Protein AF-A0A960JZ58-F1 (afdb_monomer_lite)

Radius of gyration: 13.74 Å; chains: 1; bounding box: 42×25×38 Å

Secondary structure (DSSP, 8-state):
---SPEEE-HHHHHHHHHTT--HHHHHHHHHHSPEEEPSSTT--EEEEEEEEEEETTEEEEEEEEEEEEEEEE-TTS-EEEEEEET------

Structure (mmCIF, N/CA/C/O backbone):
data_AF-A0A960JZ58-F1
#
_entry.id   AF-A0A960JZ58-F1
#
loop_
_atom_site.group_PDB
_atom_site.id
_atom_site.type_symbol
_atom_site.label_atom_id
_atom_site.label_alt_id
_atom_site.label_comp_id
_atom_site.label_asym_id
_atom_site.label_entity_id
_atom_site.label_seq_id
_atom_site.pdbx_PDB_ins_code
_atom_site.Cartn_x
_atom_site.Cartn_y
_atom_site.Cartn_z
_atom_site.occupancy
_atom_site.B_iso_or_equiv
_atom_site.auth_seq_id
_atom_site.auth_comp_id
_atom_site.auth_asym_id
_atom_site.auth_atom_id
_atom_site.pdbx_PDB_model_num
ATOM 1 N N . MET A 1 1 ? 11.760 -10.001 1.261 1.00 57.34 1 MET A N 1
ATOM 2 C CA . MET A 1 1 ? 11.636 -8.647 1.851 1.00 57.34 1 MET A CA 1
ATOM 3 C C . MET A 1 1 ? 12.326 -7.642 0.934 1.00 57.34 1 MET A C 1
ATOM 5 O O . MET A 1 1 ? 13.341 -8.002 0.352 1.00 57.34 1 MET A O 1
ATOM 9 N N . LEU A 1 2 ? 11.750 -6.451 0.707 1.00 62.41 2 LEU A N 1
ATOM 10 C CA . LEU A 1 2 ? 12.452 -5.356 0.010 1.00 62.41 2 LEU A CA 1
ATOM 11 C C . LEU A 1 2 ? 13.482 -4.815 1.008 1.00 62.41 2 LEU A C 1
ATOM 13 O O . LEU A 1 2 ? 13.088 -4.438 2.103 1.00 62.41 2 LEU A O 1
ATOM 17 N N . GLN A 1 3 ? 14.775 -4.847 0.681 1.00 64.81 3 GLN A N 1
ATOM 18 C CA . GLN A 1 3 ? 15.810 -4.196 1.505 1.00 64.81 3 GLN A CA 1
ATOM 19 C C . GLN A 1 3 ? 16.043 -2.734 1.091 1.00 64.81 3 GLN A C 1
ATOM 21 O O . GLN A 1 3 ? 16.701 -1.982 1.801 1.00 64.81 3 GLN A O 1
ATOM 26 N N . GLU A 1 4 ? 15.501 -2.337 -0.058 1.00 74.50 4 GLU A N 1
ATOM 27 C CA . GLU A 1 4 ? 15.639 -1.010 -0.649 1.00 74.50 4 GLU A CA 1
ATOM 28 C C . GLU A 1 4 ? 14.491 -0.087 -0.201 1.00 74.50 4 GLU A C 1
ATOM 30 O O . GLU A 1 4 ? 13.392 -0.576 0.084 1.00 74.50 4 GLU A O 1
ATOM 35 N N . PRO A 1 5 ? 14.708 1.240 -0.143 1.00 83.56 5 PRO A N 1
ATOM 36 C CA . PRO A 1 5 ? 13.710 2.180 0.359 1.00 83.56 5 PRO A CA 1
ATOM 37 C C . PRO A 1 5 ? 12.436 2.160 -0.496 1.00 83.56 5 PRO A C 1
ATOM 39 O O . PRO A 1 5 ? 12.497 2.280 -1.718 1.00 83.56 5 PRO A O 1
ATOM 42 N N . LEU A 1 6 ? 11.281 2.029 0.161 1.00 88.19 6 LEU A N 1
ATOM 43 C CA . LEU A 1 6 ? 9.952 2.066 -0.449 1.00 88.19 6 LEU A CA 1
ATOM 44 C C . LEU A 1 6 ? 9.303 3.422 -0.158 1.00 88.19 6 LEU A C 1
ATOM 46 O O . LEU A 1 6 ? 9.266 3.855 0.995 1.00 88.19 6 LEU A O 1
ATOM 50 N N . ARG A 1 7 ? 8.812 4.100 -1.193 1.00 90.56 7 ARG A N 1
ATOM 51 C CA . ARG A 1 7 ? 8.221 5.441 -1.092 1.00 90.56 7 ARG A CA 1
ATOM 52 C C . ARG A 1 7 ? 6.784 5.444 -1.601 1.00 90.56 7 ARG A C 1
ATOM 54 O O . ARG A 1 7 ? 6.451 4.694 -2.511 1.00 90.56 7 ARG A O 1
ATOM 61 N N . ILE A 1 8 ? 5.959 6.316 -1.028 1.00 91.12 8 ILE A N 1
ATOM 62 C CA . ILE A 1 8 ? 4.590 6.601 -1.477 1.00 91.12 8 ILE A CA 1
ATOM 63 C C . ILE A 1 8 ? 4.594 8.004 -2.093 1.00 91.12 8 ILE A C 1
ATOM 65 O O . ILE A 1 8 ? 5.179 8.926 -1.512 1.00 91.12 8 ILE A O 1
ATOM 69 N N . THR A 1 9 ? 3.981 8.167 -3.267 1.00 89.38 9 THR A N 1
ATOM 70 C CA . THR A 1 9 ? 3.851 9.477 -3.927 1.00 89.38 9 THR A CA 1
ATOM 71 C C . THR A 1 9 ? 3.011 10.443 -3.084 1.00 89.38 9 THR A C 1
ATOM 73 O O . THR A 1 9 ? 2.158 10.027 -2.301 1.00 89.38 9 THR A O 1
ATOM 76 N N . ALA A 1 10 ? 3.237 11.753 -3.231 1.00 88.62 10 ALA A N 1
ATOM 77 C CA . ALA A 1 10 ? 2.506 12.761 -2.456 1.00 88.62 10 ALA A CA 1
ATOM 78 C C . ALA A 1 10 ? 0.982 12.672 -2.661 1.00 88.62 10 ALA A C 1
ATOM 80 O O . ALA A 1 10 ? 0.238 12.776 -1.689 1.00 88.62 10 ALA A O 1
ATOM 81 N N . ASP A 1 11 ? 0.542 12.405 -3.893 1.00 88.38 11 ASP A N 1
ATOM 82 C CA . ASP A 1 11 ? -0.877 12.274 -4.233 1.00 88.38 11 ASP A CA 1
ATOM 83 C C . ASP A 1 11 ? -1.527 11.085 -3.510 1.00 88.38 11 ASP A C 1
ATOM 85 O O . ASP A 1 11 ? -2.598 11.218 -2.921 1.00 88.38 11 ASP A O 1
ATOM 89 N N . LEU A 1 12 ? -0.841 9.937 -3.455 1.00 92.81 12 LEU A N 1
ATOM 90 C CA . LEU A 1 12 ? -1.349 8.755 -2.757 1.00 92.81 12 LEU A CA 1
ATOM 91 C C . LEU A 1 12 ? -1.419 8.943 -1.245 1.00 92.81 12 LEU A C 1
ATOM 93 O O . LEU A 1 12 ? -2.334 8.417 -0.616 1.00 92.81 12 LEU A O 1
ATOM 97 N N . ARG A 1 13 ? -0.490 9.696 -0.644 1.00 92.62 13 ARG A N 1
ATOM 98 C CA . ARG A 1 13 ? -0.558 10.002 0.795 1.00 92.62 13 ARG A CA 1
ATOM 99 C C . ARG A 1 13 ? -1.845 10.729 1.156 1.00 92.62 13 ARG A C 1
ATOM 101 O O . ARG A 1 13 ? -2.418 10.470 2.210 1.00 92.62 13 ARG A O 1
ATOM 108 N N . GLU A 1 14 ? -2.302 11.627 0.290 1.00 90.38 14 GLU A N 1
ATOM 109 C CA . GLU A 1 14 ? -3.554 12.342 0.513 1.00 90.38 14 GLU A CA 1
ATOM 110 C C . GLU A 1 14 ? -4.762 11.408 0.375 1.00 90.38 14 GLU A C 1
ATOM 112 O O . GLU A 1 14 ? -5.631 11.400 1.248 1.00 90.38 14 GLU A O 1
ATOM 117 N N . SER A 1 15 ? -4.775 10.539 -0.640 1.00 91.50 15 SER A N 1
ATOM 118 C CA . SER A 1 15 ? -5.816 9.513 -0.794 1.00 91.50 15 SER A CA 1
ATOM 119 C C . SER A 1 15 ? -5.872 8.540 0.391 1.00 91.50 15 SER A C 1
ATOM 121 O O . SER A 1 15 ? -6.957 8.178 0.842 1.00 91.50 15 SER A O 1
ATOM 123 N N . LEU A 1 16 ? -4.721 8.145 0.945 1.00 92.31 16 LEU A N 1
ATOM 124 C CA . LEU A 1 16 ? -4.645 7.273 2.121 1.00 92.31 16 LEU A CA 1
ATOM 125 C C . LEU A 1 16 ? -5.253 7.924 3.365 1.00 92.31 16 LEU A C 1
ATOM 127 O O . LEU A 1 16 ? -6.038 7.286 4.065 1.00 92.31 16 LEU A O 1
ATOM 131 N N . LYS A 1 17 ? -4.964 9.210 3.606 1.00 90.44 17 LYS A N 1
A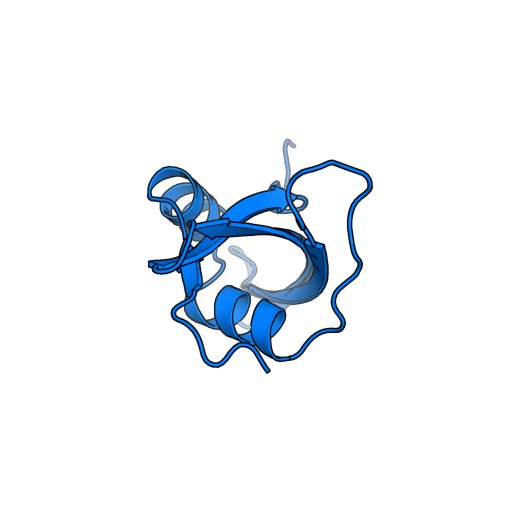TOM 132 C CA . LYS A 1 17 ? -5.569 9.965 4.715 1.00 90.44 17 LYS A CA 1
ATOM 133 C C . LYS A 1 17 ? -7.085 10.048 4.589 1.00 90.44 17 LYS A C 1
ATOM 135 O O . LYS A 1 17 ? -7.781 9.844 5.579 1.00 90.44 17 LYS A O 1
ATOM 140 N N . GLN A 1 18 ? -7.594 10.322 3.387 1.00 89.25 18 GLN A N 1
ATOM 141 C CA . GLN A 1 18 ? -9.037 10.366 3.125 1.00 89.25 18 GLN A CA 1
ATOM 142 C C . GLN A 1 18 ? -9.698 9.002 3.360 1.00 89.25 18 GLN A C 1
ATOM 144 O O . GLN A 1 18 ? -10.814 8.935 3.869 1.00 89.25 18 GLN A O 1
ATOM 149 N N . ALA A 1 19 ? -8.984 7.918 3.057 1.00 88.56 19 ALA A N 1
ATOM 150 C CA . ALA A 1 19 ? -9.422 6.551 3.308 1.00 88.56 19 ALA A CA 1
ATOM 151 C C . ALA A 1 19 ? -9.176 6.064 4.752 1.00 88.56 19 ALA A C 1
ATOM 153 O O . ALA A 1 19 ? -9.473 4.907 5.038 1.00 88.56 19 ALA A O 1
ATOM 154 N N . LEU A 1 20 ? -8.648 6.912 5.649 1.00 89.81 20 LEU A N 1
ATOM 155 C CA . LEU A 1 20 ? -8.262 6.568 7.028 1.00 89.81 20 LEU A CA 1
ATOM 156 C C . LEU A 1 20 ? -7.280 5.387 7.125 1.00 89.81 20 LEU A C 1
ATOM 158 O O . LEU A 1 20 ? -7.299 4.628 8.093 1.00 89.81 20 LEU A O 1
ATOM 162 N N . ILE A 1 21 ? -6.415 5.235 6.123 1.00 91.31 21 ILE A N 1
ATOM 163 C CA . ILE A 1 21 ? -5.370 4.210 6.084 1.00 91.31 21 ILE A CA 1
ATOM 164 C C . ILE A 1 21 ? -4.027 4.864 6.410 1.00 91.31 21 ILE A C 1
ATOM 166 O O . ILE A 1 21 ? -3.664 5.889 5.830 1.00 91.31 21 ILE A O 1
ATOM 170 N N . LEU A 1 22 ? -3.263 4.257 7.319 1.00 91.88 22 LEU A N 1
ATOM 171 C CA . LEU A 1 22 ? -1.927 4.734 7.669 1.00 91.88 22 LEU A CA 1
ATOM 172 C C . LEU A 1 22 ? -0.898 4.312 6.613 1.00 91.88 22 LEU A C 1
ATOM 174 O O . LEU A 1 22 ? -0.901 3.180 6.128 1.00 91.88 22 LEU A O 1
ATOM 178 N N . GLU A 1 23 ? 0.041 5.209 6.300 1.00 93.56 23 GLU A N 1
ATOM 179 C CA . GLU A 1 23 ? 1.145 4.916 5.373 1.00 93.56 23 GLU A CA 1
ATOM 180 C C . GLU A 1 23 ? 1.962 3.696 5.833 1.00 93.56 23 GLU A C 1
ATOM 182 O O . GLU A 1 23 ? 2.313 2.842 5.020 1.00 93.56 23 GLU A O 1
ATOM 187 N N . GLU A 1 24 ? 2.224 3.577 7.138 1.00 92.44 24 GLU A N 1
ATOM 188 C CA . GLU A 1 24 ? 2.996 2.473 7.724 1.00 92.44 24 GLU A CA 1
ATOM 189 C C . GLU A 1 24 ? 2.330 1.106 7.529 1.00 92.44 24 GLU A C 1
ATOM 191 O O . GLU A 1 24 ? 3.029 0.117 7.295 1.00 92.44 24 GLU A O 1
ATOM 196 N N . ASP A 1 25 ? 0.997 1.042 7.546 1.00 93.19 25 ASP A N 1
ATOM 197 C CA . ASP A 1 25 ? 0.259 -0.204 7.324 1.00 93.19 25 ASP A CA 1
ATOM 198 C C . ASP A 1 25 ? 0.385 -0.662 5.869 1.00 93.19 25 ASP A C 1
ATOM 200 O O . ASP A 1 25 ? 0.612 -1.842 5.598 1.00 93.19 25 ASP A O 1
ATOM 204 N N . VAL A 1 26 ? 0.325 0.277 4.918 1.00 94.25 26 VAL A N 1
ATOM 205 C CA . VAL A 1 26 ? 0.540 -0.011 3.491 1.00 94.25 26 VAL A CA 1
ATOM 206 C C . VAL A 1 26 ? 1.973 -0.474 3.243 1.00 94.25 26 VAL A C 1
ATOM 208 O O . VAL A 1 26 ? 2.195 -1.465 2.546 1.00 94.25 26 VAL A O 1
ATOM 211 N N . LEU A 1 27 ? 2.961 0.207 3.829 1.00 93.25 27 LEU A N 1
ATOM 212 C CA . LEU A 1 27 ? 4.366 -0.188 3.711 1.00 93.25 27 LEU A CA 1
ATOM 213 C C . LEU A 1 27 ? 4.597 -1.588 4.294 1.00 93.25 27 LEU A C 1
ATOM 215 O O . LEU A 1 27 ? 5.242 -2.423 3.655 1.00 93.25 27 LEU A O 1
ATOM 219 N N . THR A 1 28 ? 4.030 -1.863 5.471 1.00 92.50 28 THR A N 1
ATOM 220 C CA . THR A 1 28 ? 4.074 -3.183 6.111 1.00 92.50 28 THR A CA 1
ATOM 221 C C . THR A 1 28 ? 3.433 -4.245 5.222 1.00 92.50 28 THR A C 1
ATOM 223 O O . THR A 1 28 ? 4.029 -5.303 5.001 1.00 92.50 28 THR A O 1
ATOM 226 N N . LEU A 1 29 ? 2.270 -3.947 4.636 1.00 93.12 29 LEU A N 1
ATOM 227 C CA . LEU A 1 29 ? 1.578 -4.844 3.717 1.00 93.12 29 LEU A CA 1
ATOM 228 C C . LEU A 1 29 ? 2.457 -5.200 2.513 1.00 93.12 29 LEU A C 1
ATOM 230 O O . LEU A 1 29 ? 2.645 -6.380 2.223 1.00 93.12 29 LEU A O 1
ATOM 234 N N . VAL A 1 30 ? 3.053 -4.207 1.849 1.00 93.50 30 VAL A N 1
ATOM 235 C CA . VAL A 1 30 ? 3.932 -4.423 0.684 1.00 93.50 30 VAL A CA 1
ATOM 236 C C . VAL A 1 30 ? 5.178 -5.242 1.039 1.00 93.50 30 VAL A C 1
ATOM 238 O O . VAL A 1 30 ? 5.690 -6.010 0.218 1.00 93.50 30 VAL A O 1
ATOM 241 N N . GLN A 1 31 ? 5.690 -5.097 2.261 1.00 90.94 31 GLN A N 1
ATOM 242 C CA . GLN A 1 31 ? 6.854 -5.851 2.721 1.00 90.94 31 GLN A CA 1
ATOM 243 C C . GLN A 1 31 ? 6.528 -7.304 3.087 1.00 90.94 31 GLN A C 1
ATOM 245 O O . GLN A 1 31 ? 7.379 -8.175 2.861 1.00 90.94 31 GLN A O 1
ATOM 250 N N . ALA A 1 32 ? 5.338 -7.553 3.641 1.00 90.88 32 ALA A N 1
ATOM 251 C CA . ALA A 1 32 ? 4.929 -8.846 4.180 1.00 90.88 32 ALA A CA 1
ATOM 252 C C . ALA A 1 32 ? 4.195 -9.741 3.169 1.00 90.88 32 ALA A C 1
ATOM 254 O O . ALA A 1 32 ? 4.353 -10.962 3.213 1.00 90.88 32 ALA A O 1
ATOM 255 N N . ALA A 1 33 ? 3.394 -9.164 2.273 1.00 91.00 33 ALA A N 1
ATOM 256 C CA . ALA A 1 33 ? 2.546 -9.937 1.375 1.00 91.00 33 ALA A CA 1
ATOM 257 C C . ALA A 1 33 ? 3.286 -10.427 0.108 1.00 91.00 33 ALA A C 1
ATOM 259 O O . ALA A 1 33 ? 4.306 -9.854 -0.301 1.00 91.00 33 ALA A O 1
ATOM 260 N N . PRO A 1 34 ? 2.800 -11.519 -0.521 1.00 90.88 34 PRO A N 1
ATOM 261 C CA . PRO A 1 34 ? 3.358 -12.030 -1.768 1.00 90.88 34 PRO A CA 1
ATOM 262 C C . PRO A 1 34 ? 3.283 -10.992 -2.890 1.00 90.88 34 PRO A C 1
ATOM 264 O O . PRO A 1 34 ? 2.309 -10.251 -3.006 1.00 90.88 34 PRO A O 1
ATOM 267 N N . ARG A 1 35 ? 4.315 -10.967 -3.736 1.00 92.12 35 ARG A N 1
ATOM 268 C CA . ARG A 1 35 ? 4.390 -10.070 -4.893 1.00 92.12 35 ARG A CA 1
ATOM 269 C C . ARG A 1 35 ? 3.996 -10.819 -6.145 1.00 92.12 35 ARG A C 1
ATOM 271 O O . ARG A 1 35 ? 4.557 -11.877 -6.432 1.00 92.12 35 ARG A O 1
ATOM 278 N N . GLU A 1 36 ? 3.098 -10.228 -6.907 1.00 93.94 36 GLU A N 1
ATOM 279 C CA . GLU A 1 36 ? 2.656 -10.746 -8.191 1.00 93.94 36 GLU A CA 1
ATOM 280 C C . GLU A 1 36 ? 3.253 -9.869 -9.298 1.00 93.94 36 GLU A C 1
ATOM 282 O O . GLU A 1 36 ? 2.958 -8.673 -9.349 1.00 93.94 36 GLU A O 1
ATOM 287 N N . PRO A 1 37 ? 4.125 -10.404 -10.170 1.00 92.38 37 PRO A N 1
ATOM 288 C CA . PRO A 1 37 ? 4.682 -9.621 -11.264 1.00 92.38 37 PRO A CA 1
ATOM 289 C C . PRO A 1 37 ? 3.575 -9.211 -12.237 1.00 92.38 37 PRO A C 1
ATOM 291 O O . PRO A 1 37 ? 2.712 -10.015 -12.595 1.00 92.38 37 PRO A O 1
ATOM 294 N N . MET A 1 38 ? 3.617 -7.963 -12.692 1.00 91.69 38 MET A N 1
ATOM 295 C CA . MET A 1 38 ? 2.688 -7.453 -13.695 1.00 91.69 38 MET A CA 1
ATOM 296 C C . MET A 1 38 ? 3.260 -7.644 -15.101 1.00 91.69 38 MET A C 1
ATOM 298 O O . MET A 1 38 ? 4.473 -7.597 -15.318 1.00 91.69 38 MET A O 1
ATOM 302 N N . ALA A 1 39 ? 2.382 -7.862 -16.080 1.00 85.75 39 ALA A N 1
ATOM 303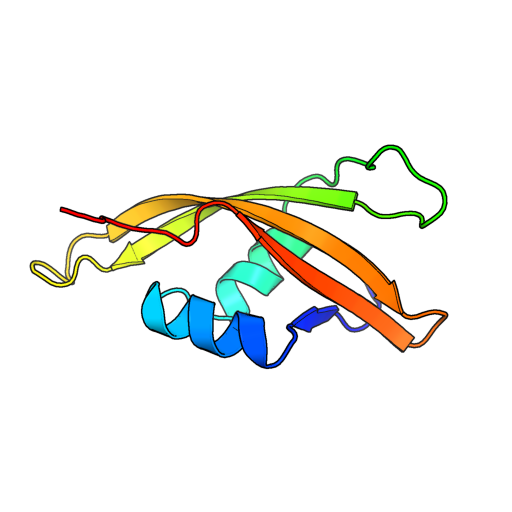 C CA . ALA A 1 39 ? 2.789 -7.949 -17.476 1.00 85.75 39 ALA A CA 1
ATOM 304 C C . ALA A 1 39 ? 3.233 -6.565 -17.974 1.00 85.75 39 ALA A C 1
ATOM 306 O O . ALA A 1 39 ? 2.435 -5.633 -18.022 1.00 85.75 39 ALA A O 1
ATOM 307 N N . GLY A 1 40 ? 4.502 -6.428 -18.356 1.00 80.56 40 GLY A N 1
ATOM 308 C CA . GLY A 1 40 ? 5.031 -5.175 -18.884 1.00 80.56 40 GLY A CA 1
ATOM 309 C C . GLY A 1 40 ? 6.558 -5.101 -18.842 1.00 80.56 40 GLY A C 1
ATOM 310 O O . GLY A 1 40 ? 7.211 -5.953 -18.240 1.00 80.56 40 GLY A O 1
ATOM 311 N N . PRO A 1 41 ? 7.151 -4.082 -19.483 1.00 76.44 41 PRO A N 1
ATOM 312 C CA . PRO A 1 41 ? 8.604 -3.930 -19.556 1.00 76.44 41 PRO A CA 1
ATOM 313 C C . PRO A 1 41 ? 9.254 -3.488 -18.231 1.00 76.44 41 PRO A C 1
ATOM 315 O O . PRO A 1 41 ? 10.465 -3.630 -18.074 1.00 76.44 41 PRO A O 1
ATOM 318 N N . ASN A 1 42 ? 8.479 -2.971 -17.272 1.00 75.44 42 ASN A N 1
ATOM 319 C CA . ASN A 1 42 ? 9.000 -2.153 -16.169 1.00 75.44 42 ASN A CA 1
ATOM 320 C C . ASN A 1 42 ? 9.326 -2.897 -14.861 1.00 75.44 42 ASN A C 1
ATOM 322 O O . ASN A 1 42 ? 9.658 -2.260 -13.869 1.00 75.44 42 ASN A O 1
ATOM 326 N N . ARG A 1 43 ? 9.324 -4.239 -14.842 1.00 86.00 43 ARG A N 1
ATOM 327 C CA . ARG A 1 43 ? 9.503 -5.045 -13.605 1.00 86.00 43 ARG A CA 1
ATOM 328 C C . ARG A 1 43 ? 8.541 -4.644 -12.476 1.00 86.00 43 ARG A C 1
ATOM 330 O O . ARG A 1 43 ? 8.858 -4.818 -11.298 1.00 86.00 43 ARG A O 1
ATOM 337 N N . ASP A 1 44 ? 7.377 -4.131 -12.852 1.00 93.19 44 ASP A N 1
ATOM 338 C CA . ASP A 1 44 ? 6.330 -3.757 -11.918 1.00 93.19 44 ASP A CA 1
ATOM 339 C C . ASP A 1 44 ? 5.777 -5.013 -11.244 1.00 93.19 44 ASP A C 1
ATOM 341 O O . ASP A 1 44 ? 5.704 -6.098 -11.837 1.00 93.19 44 ASP A O 1
ATOM 345 N N . PHE A 1 45 ? 5.369 -4.863 -9.994 1.00 94.31 45 PHE A N 1
ATOM 346 C CA . PHE A 1 45 ? 4.631 -5.893 -9.290 1.00 94.31 45 PHE A CA 1
ATOM 347 C C . PHE A 1 45 ? 3.473 -5.275 -8.531 1.00 94.31 45 PHE A C 1
ATOM 349 O O . PHE A 1 45 ? 3.489 -4.100 -8.163 1.00 94.31 45 PHE A O 1
ATOM 356 N N . LYS A 1 46 ? 2.485 -6.111 -8.254 1.00 95.06 46 LYS A N 1
ATOM 357 C CA . LYS A 1 46 ? 1.381 -5.772 -7.380 1.00 95.06 46 LYS A CA 1
ATOM 358 C C . LYS A 1 46 ? 1.394 -6.630 -6.131 1.00 95.06 46 LYS A C 1
ATOM 360 O O . LYS A 1 46 ? 1.909 -7.750 -6.123 1.00 95.06 46 LYS A O 1
ATOM 365 N N . VAL A 1 47 ? 0.847 -6.070 -5.067 1.00 95.31 47 VAL A N 1
ATOM 366 C CA . VAL A 1 47 ? 0.652 -6.737 -3.788 1.00 95.31 47 VAL A CA 1
ATOM 367 C C . VAL A 1 47 ? -0.803 -6.585 -3.405 1.00 95.31 47 VAL A C 1
ATOM 369 O O . VAL A 1 47 ? -1.337 -5.480 -3.427 1.00 95.31 47 VAL A O 1
ATOM 372 N N . ARG A 1 48 ? -1.439 -7.688 -3.023 1.00 95.75 48 ARG A N 1
ATOM 373 C CA . ARG A 1 48 ? -2.820 -7.680 -2.553 1.00 95.75 48 ARG A CA 1
ATOM 374 C C . ARG A 1 48 ? -2.882 -8.045 -1.080 1.00 95.75 48 ARG A C 1
ATOM 376 O O . ARG A 1 48 ? -2.265 -9.020 -0.653 1.00 95.75 48 ARG A O 1
ATOM 383 N N . GLY A 1 49 ? -3.667 -7.302 -0.311 1.00 93.81 49 GLY A N 1
ATOM 384 C CA . GLY A 1 49 ? -3.910 -7.637 1.087 1.00 93.81 49 GLY A CA 1
ATOM 385 C C . GLY A 1 49 ? -5.023 -6.826 1.719 1.00 93.81 49 GLY A C 1
ATOM 386 O O . GLY A 1 49 ? -5.542 -5.895 1.114 1.00 93.81 49 GLY A O 1
ATOM 387 N N . ALA A 1 50 ? -5.420 -7.227 2.923 1.00 93.25 50 ALA A N 1
ATOM 388 C CA . ALA A 1 50 ? -6.473 -6.564 3.674 1.00 93.25 50 ALA A CA 1
ATOM 389 C C . ALA A 1 50 ? -5.873 -5.740 4.815 1.00 93.25 50 ALA A C 1
ATOM 391 O O . ALA A 1 50 ? -5.043 -6.259 5.562 1.00 93.25 50 ALA A O 1
ATOM 392 N N . LEU A 1 51 ? -6.314 -4.492 4.959 1.00 92.12 51 LEU A N 1
ATOM 393 C CA . LEU A 1 51 ? -5.979 -3.628 6.088 1.00 92.12 51 LEU A CA 1
ATOM 394 C C . LEU A 1 51 ? -7.237 -3.312 6.906 1.00 92.12 51 LEU A C 1
ATOM 396 O O . LEU A 1 51 ? -8.301 -3.101 6.319 1.00 92.12 51 LEU A O 1
ATOM 400 N N . PRO A 1 52 ? -7.145 -3.290 8.246 1.00 89.00 52 PRO A N 1
ATOM 401 C CA . PRO A 1 52 ? -8.220 -2.783 9.082 1.00 89.00 52 PRO A CA 1
ATOM 402 C C . PRO A 1 52 ? -8.316 -1.261 8.929 1.00 89.00 52 PRO A C 1
ATOM 404 O O . PRO A 1 52 ? -7.332 -0.551 9.107 1.00 89.00 52 PRO A O 1
ATOM 407 N N . VAL A 1 53 ? -9.510 -0.763 8.623 1.00 87.00 53 VAL A N 1
ATOM 408 C CA . VAL A 1 53 ? -9.816 0.665 8.517 1.00 87.00 53 VAL A CA 1
ATOM 409 C C . VAL A 1 53 ? -10.848 1.015 9.589 1.00 87.00 53 VAL A C 1
ATOM 411 O O . VAL A 1 53 ? -11.900 0.369 9.638 1.00 87.00 53 VAL A O 1
ATOM 414 N N . PRO A 1 54 ? -10.582 1.998 10.467 1.00 82.44 54 PRO A N 1
ATOM 415 C CA . PRO A 1 54 ? -11.549 2.426 11.473 1.00 82.44 54 PRO A CA 1
ATOM 416 C C . PRO A 1 54 ? -12.846 2.916 10.827 1.00 82.44 54 PRO A C 1
ATOM 418 O O . PRO A 1 54 ? -12.818 3.685 9.863 1.00 82.44 54 PRO A O 1
ATOM 421 N N . ARG A 1 55 ? -13.999 2.520 11.374 1.00 80.25 55 ARG A N 1
ATOM 422 C CA . ARG A 1 55 ? -15.281 3.078 10.933 1.00 80.25 55 ARG A CA 1
ATOM 423 C C . ARG A 1 55 ? -15.494 4.451 11.558 1.00 80.25 55 ARG A C 1
ATOM 425 O O . ARG A 1 55 ? -15.423 4.604 12.771 1.00 80.25 55 ARG A O 1
ATOM 432 N N . LE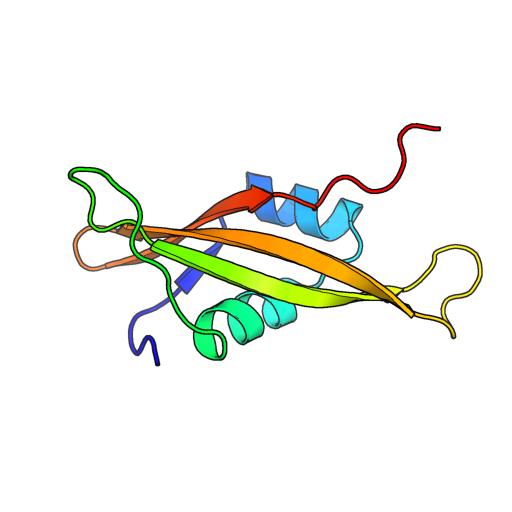U A 1 56 ? -15.842 5.445 10.737 1.00 73.00 56 LEU A N 1
ATOM 433 C CA . LEU A 1 56 ? -16.100 6.817 11.205 1.00 73.00 56 LEU A CA 1
ATOM 434 C C . LEU A 1 56 ? -17.200 6.900 12.274 1.00 73.00 56 LEU A C 1
ATOM 436 O O . LEU A 1 56 ? -17.104 7.713 13.187 1.00 73.00 56 LEU A O 1
ATOM 440 N N . MET A 1 57 ? -18.245 6.074 12.153 1.00 74.94 57 MET A N 1
ATOM 441 C CA . MET A 1 57 ? -19.388 6.081 13.078 1.00 74.94 57 MET A CA 1
ATOM 442 C C . MET A 1 57 ? -19.183 5.204 14.320 1.00 74.94 57 MET A C 1
ATOM 444 O O . MET A 1 57 ? -19.957 5.319 15.265 1.00 74.94 57 MET A O 1
ATOM 448 N N . ASP A 1 58 ? -18.170 4.336 14.319 1.00 76.00 58 ASP A N 1
ATOM 449 C CA . ASP A 1 58 ? -17.851 3.436 15.428 1.00 76.00 58 ASP A CA 1
ATOM 450 C C . ASP A 1 58 ? -16.354 3.078 15.374 1.00 76.00 58 ASP A C 1
ATOM 452 O O . ASP A 1 58 ? -15.984 2.044 14.807 1.00 76.00 58 ASP A O 1
ATOM 456 N N . PRO A 1 59 ? -15.474 3.943 15.914 1.00 68.25 59 PRO A N 1
ATOM 457 C CA . PRO A 1 59 ? -14.026 3.768 15.821 1.00 68.25 59 PRO A CA 1
ATOM 458 C C . PRO A 1 59 ? -13.507 2.568 16.627 1.00 68.25 59 PRO A C 1
ATOM 460 O O . PRO A 1 59 ? -12.352 2.184 16.449 1.00 68.25 59 PRO A O 1
ATOM 463 N N . GLU A 1 60 ? -14.333 1.962 17.490 1.00 73.75 60 GLU A N 1
ATOM 464 C CA . GLU A 1 60 ? -14.007 0.704 18.176 1.00 73.75 60 GLU A CA 1
ATOM 465 C C . GLU A 1 60 ? -14.143 -0.506 17.238 1.00 73.75 60 GLU A C 1
ATOM 467 O O . GLU A 1 60 ? -13.626 -1.589 17.522 1.00 73.75 60 GLU A O 1
ATOM 472 N N . THR A 1 61 ? -14.787 -0.315 16.082 1.00 77.12 61 THR A N 1
ATOM 473 C CA . THR A 1 61 ? -14.914 -1.320 15.032 1.00 77.12 61 THR A CA 1
ATOM 474 C C . THR A 1 61 ? -14.091 -0.940 13.802 1.00 77.12 61 THR A C 1
ATOM 476 O O . THR A 1 61 ? -14.146 0.177 13.285 1.00 77.12 61 THR A O 1
ATOM 479 N N . ALA A 1 62 ? -13.324 -1.905 13.298 1.00 83.56 62 ALA A N 1
ATOM 480 C CA . ALA A 1 62 ? -12.620 -1.780 12.031 1.00 83.56 62 ALA A CA 1
ATOM 481 C C . ALA A 1 62 ? -13.336 -2.596 10.953 1.00 83.56 62 ALA A C 1
ATOM 483 O O . ALA A 1 62 ? -13.801 -3.711 11.202 1.00 83.56 62 ALA A O 1
ATOM 484 N N . GLU A 1 63 ? -13.400 -2.061 9.740 1.00 87.12 63 GLU A N 1
ATOM 485 C CA . GLU A 1 63 ? -13.713 -2.849 8.554 1.00 87.12 63 GLU A CA 1
ATOM 486 C C . GLU A 1 63 ? -12.428 -3.333 7.884 1.00 87.12 63 GLU A C 1
ATOM 488 O O . GLU A 1 63 ? -11.430 -2.622 7.843 1.00 87.12 63 GLU A O 1
ATOM 493 N N . LEU A 1 64 ? -12.436 -4.553 7.349 1.00 89.44 64 LEU A N 1
ATOM 494 C CA . LEU A 1 64 ? -11.316 -5.038 6.548 1.00 89.44 64 LEU A CA 1
ATOM 495 C C . LEU A 1 64 ? -11.475 -4.541 5.116 1.00 89.44 64 LEU A C 1
ATOM 497 O O . LEU A 1 64 ? -12.415 -4.931 4.421 1.00 89.44 64 LEU A O 1
ATOM 501 N N . ARG A 1 65 ? -10.528 -3.722 4.666 1.00 89.31 65 ARG A N 1
ATOM 502 C CA . ARG A 1 65 ? -10.480 -3.204 3.302 1.00 89.31 65 ARG A CA 1
ATOM 503 C C . ARG A 1 65 ? -9.405 -3.921 2.509 1.00 89.31 65 ARG A C 1
ATOM 505 O O . ARG A 1 65 ? -8.252 -3.970 2.926 1.00 89.31 65 ARG A O 1
ATOM 512 N N . VAL A 1 66 ? -9.786 -4.489 1.368 1.00 93.19 66 VAL A N 1
ATOM 513 C CA . VAL A 1 66 ? -8.848 -5.162 0.465 1.00 93.19 66 VAL A CA 1
ATOM 514 C C . VAL A 1 66 ? -8.247 -4.133 -0.480 1.00 93.19 66 VAL A C 1
ATOM 516 O O . VAL A 1 66 ? -8.979 -3.479 -1.216 1.00 93.19 66 VAL A O 1
ATOM 519 N N . LEU A 1 67 ? -6.923 -4.036 -0.473 1.00 94.50 67 LEU A N 1
ATOM 520 C CA . LEU A 1 67 ? -6.148 -3.140 -1.318 1.00 94.50 67 LEU A CA 1
ATOM 521 C C . LEU A 1 67 ? -5.354 -3.937 -2.352 1.00 94.50 67 LEU A C 1
ATOM 523 O O . LEU A 1 67 ? -4.852 -5.029 -2.056 1.00 94.50 67 LEU A O 1
ATOM 527 N N . GLU A 1 68 ? -5.207 -3.366 -3.544 1.00 96.25 68 GLU A N 1
ATOM 528 C CA . GLU A 1 68 ? -4.215 -3.785 -4.538 1.00 96.25 68 GLU A CA 1
ATOM 529 C C . GLU A 1 68 ? -3.200 -2.651 -4.706 1.00 96.25 68 GLU A C 1
ATOM 531 O O . GLU A 1 68 ? -3.527 -1.559 -5.155 1.00 96.25 68 GLU A O 1
ATOM 536 N N . VAL A 1 69 ? -1.965 -2.895 -4.276 1.00 96.00 69 VAL A N 1
ATOM 5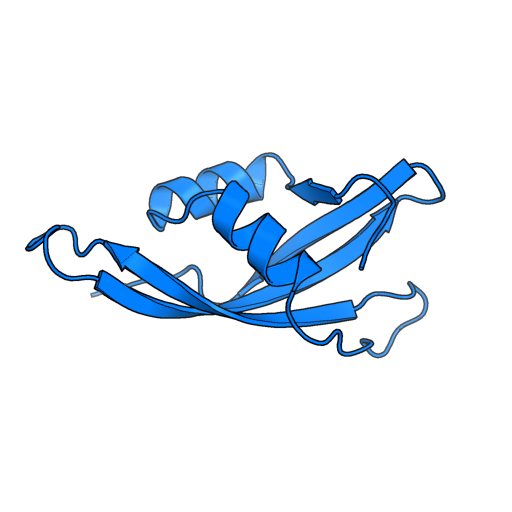37 C CA . VAL A 1 69 ? -0.888 -1.905 -4.235 1.00 96.00 69 VAL A CA 1
ATOM 538 C C . VAL A 1 69 ? 0.072 -2.171 -5.382 1.00 96.00 69 VAL A C 1
ATOM 540 O O . VAL A 1 69 ? 0.656 -3.253 -5.460 1.00 96.00 69 VAL A O 1
ATOM 543 N N . HIS A 1 70 ? 0.268 -1.180 -6.246 1.00 95.12 70 HIS A N 1
ATOM 544 C CA . HIS A 1 70 ? 1.133 -1.279 -7.418 1.00 95.12 70 HIS A CA 1
ATOM 545 C C . HIS A 1 70 ? 2.469 -0.611 -7.140 1.00 95.12 70 HIS A C 1
ATOM 547 O O . HIS A 1 70 ? 2.532 0.542 -6.703 1.00 95.12 70 HIS A O 1
ATOM 553 N N . VAL A 1 71 ? 3.545 -1.345 -7.406 1.00 94.38 71 VAL A N 1
ATOM 554 C CA . VAL A 1 71 ? 4.903 -0.946 -7.057 1.00 94.38 71 VAL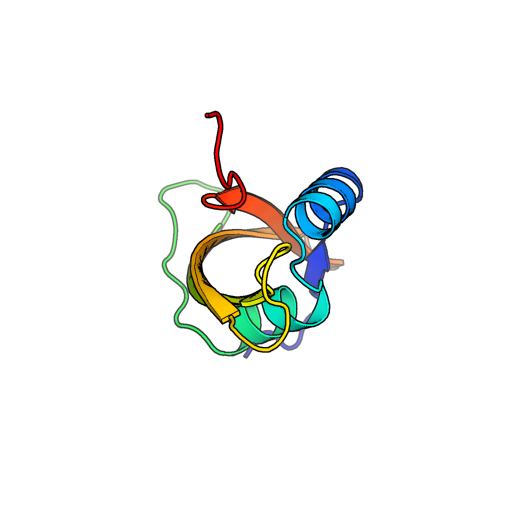 A CA 1
ATOM 555 C C . VAL A 1 71 ? 5.810 -1.067 -8.271 1.00 94.38 71 VAL A C 1
ATOM 557 O O . VAL A 1 71 ? 5.781 -2.069 -8.989 1.00 94.38 71 VAL A O 1
ATOM 560 N N . ARG A 1 72 ? 6.648 -0.053 -8.474 1.00 93.00 72 ARG A N 1
ATOM 561 C CA . ARG A 1 72 ? 7.630 0.002 -9.560 1.00 93.00 72 ARG A CA 1
ATOM 562 C C . ARG A 1 72 ? 9.026 0.359 -9.046 1.00 93.00 72 ARG A C 1
ATOM 564 O O . ARG A 1 72 ? 9.139 1.031 -8.016 1.00 93.00 72 ARG A O 1
ATOM 571 N N . PRO A 1 73 ? 10.098 -0.069 -9.728 1.00 91.62 73 PRO A N 1
ATOM 572 C CA . PRO A 1 73 ? 11.455 0.326 -9.369 1.00 91.62 73 PRO A CA 1
ATOM 573 C C . PRO A 1 73 ? 11.750 1.782 -9.776 1.00 91.62 73 PRO A C 1
ATOM 575 O O . PRO A 1 73 ? 11.406 2.211 -10.875 1.00 91.62 73 PRO A O 1
ATOM 578 N N . LEU A 1 74 ? 12.479 2.518 -8.934 1.00 88.25 74 LEU A N 1
ATOM 579 C CA . LEU A 1 74 ? 12.979 3.878 -9.197 1.00 88.25 74 LEU A CA 1
ATOM 580 C C . LEU A 1 74 ? 14.429 3.878 -9.713 1.00 88.25 74 LEU A C 1
ATOM 582 O O . LEU A 1 74 ? 15.267 4.644 -9.250 1.00 88.25 74 LEU A O 1
ATOM 586 N N . GLY A 1 75 ? 14.771 2.975 -10.636 1.00 79.44 75 GLY A N 1
ATOM 587 C CA . GLY A 1 75 ? 16.067 3.022 -11.333 1.00 79.44 75 GLY A CA 1
ATOM 588 C C . GLY A 1 75 ? 17.321 3.012 -10.436 1.00 79.44 75 GLY A C 1
ATOM 589 O O . GLY A 1 75 ? 18.334 3.583 -10.822 1.00 79.44 75 GLY A O 1
ATOM 590 N N . GLY A 1 76 ? 17.265 2.375 -9.260 1.00 76.06 76 GLY A N 1
ATOM 591 C CA . GLY A 1 76 ? 18.378 2.290 -8.299 1.00 76.06 76 GLY A CA 1
ATOM 592 C C . GLY A 1 76 ? 18.186 3.104 -7.014 1.00 76.06 76 GLY A C 1
ATOM 593 O O . GLY A 1 76 ? 18.954 2.938 -6.072 1.00 76.06 76 GLY A O 1
ATOM 594 N N . GLU A 1 77 ? 17.139 3.928 -6.934 1.00 79.12 77 GLU A N 1
ATOM 595 C CA . GLU A 1 77 ? 16.780 4.689 -5.724 1.00 79.12 77 GLU A CA 1
ATOM 596 C C . GLU A 1 77 ? 15.768 3.962 -4.822 1.00 79.12 77 GLU A C 1
ATOM 598 O O . GLU A 1 77 ? 15.245 4.542 -3.868 1.00 79.12 77 GLU A O 1
ATOM 603 N N . GLY A 1 78 ? 15.496 2.691 -5.126 1.00 88.38 78 GLY A N 1
ATOM 604 C CA . GLY A 1 78 ? 14.540 1.835 -4.438 1.00 88.38 78 GLY A CA 1
ATOM 605 C C . GLY A 1 78 ? 13.238 1.659 -5.208 1.00 88.38 78 GLY A C 1
ATOM 606 O O . GLY A 1 78 ? 13.248 1.453 -6.423 1.00 88.38 78 GLY A O 1
ATOM 607 N N . TRP A 1 79 ? 12.123 1.688 -4.489 1.00 91.62 79 TRP A N 1
ATOM 608 C CA . TRP A 1 79 ? 10.806 1.319 -4.995 1.00 91.62 79 TRP A CA 1
ATOM 609 C C . TRP A 1 79 ? 9.785 2.413 -4.708 1.00 91.62 79 TRP A C 1
ATOM 611 O O . TRP A 1 79 ? 9.845 3.095 -3.684 1.00 91.62 79 TRP A O 1
ATOM 621 N N . GLU A 1 80 ? 8.815 2.549 -5.599 1.00 93.69 80 GLU A N 1
ATOM 622 C CA . GLU A 1 80 ? 7.724 3.506 -5.479 1.00 93.69 80 GLU A CA 1
ATOM 623 C C . GLU A 1 80 ? 6.386 2.791 -5.574 1.00 93.69 80 GLU A C 1
ATOM 625 O O . GLU A 1 80 ? 6.141 2.042 -6.521 1.00 93.69 80 GLU A O 1
ATOM 630 N N . ILE A 1 81 ? 5.515 3.060 -4.607 1.00 94.81 81 ILE A N 1
ATOM 631 C CA . ILE A 1 81 ? 4.089 2.786 -4.712 1.00 94.81 81 ILE A CA 1
ATOM 632 C C . ILE A 1 81 ? 3.490 3.918 -5.541 1.00 94.81 81 ILE A C 1
ATOM 634 O O . ILE A 1 81 ? 3.514 5.072 -5.109 1.00 94.81 81 ILE A O 1
ATOM 638 N N . TYR A 1 82 ? 2.988 3.588 -6.728 1.00 93.25 82 TYR A N 1
ATOM 639 C CA . TYR A 1 82 ? 2.497 4.580 -7.689 1.00 93.25 82 TYR A CA 1
ATOM 640 C C . TYR A 1 82 ? 0.981 4.520 -7.906 1.00 93.25 82 TYR A C 1
ATOM 642 O O . TYR A 1 82 ? 0.411 5.483 -8.410 1.00 93.25 82 TYR A O 1
ATOM 650 N N . ALA A 1 83 ? 0.326 3.427 -7.503 1.00 94.25 83 ALA A N 1
ATOM 651 C CA . ALA A 1 83 ? -1.128 3.310 -7.487 1.00 94.25 83 ALA A CA 1
ATOM 652 C C . ALA A 1 83 ? -1.591 2.379 -6.358 1.00 94.25 83 ALA A C 1
ATOM 654 O O . ALA A 1 83 ? -0.876 1.448 -5.972 1.00 94.25 83 ALA A O 1
ATOM 655 N N . ILE A 1 84 ? -2.786 2.641 -5.829 1.00 95.25 84 ILE A N 1
ATOM 656 C CA . ILE A 1 84 ? -3.461 1.782 -4.854 1.00 95.25 84 ILE A CA 1
ATOM 657 C C . ILE A 1 84 ? -4.938 1.709 -5.237 1.00 95.25 84 ILE A C 1
ATOM 659 O O . ILE A 1 84 ? -5.646 2.713 -5.159 1.00 95.25 84 ILE A O 1
ATOM 663 N N . ASP A 1 85 ? -5.401 0.523 -5.615 1.00 93.94 85 ASP A N 1
ATOM 664 C CA . ASP A 1 85 ? -6.818 0.258 -5.840 1.00 93.94 85 ASP A CA 1
ATOM 665 C C . ASP A 1 85 ? -7.491 -0.183 -4.537 1.00 93.94 85 ASP A C 1
ATOM 667 O O . ASP A 1 85 ? -6.866 -0.773 -3.649 1.00 93.94 85 ASP A O 1
ATOM 671 N N . GLY A 1 86 ? -8.795 0.082 -4.434 1.00 89.75 86 GLY A N 1
ATOM 672 C CA . GLY A 1 86 ? -9.584 -0.232 -3.242 1.00 89.75 86 GLY A CA 1
ATOM 673 C C . GLY A 1 86 ? -9.519 0.838 -2.150 1.00 89.75 86 GLY A C 1
ATOM 674 O O . GLY A 1 86 ? -9.960 0.574 -1.039 1.00 89.75 86 GLY A O 1
ATOM 675 N N . LEU A 1 87 ? -8.992 2.037 -2.442 1.00 85.69 87 LEU A N 1
ATOM 676 C CA . LEU A 1 87 ? -9.044 3.183 -1.522 1.00 85.69 87 LEU A CA 1
ATOM 677 C C . LEU A 1 87 ? -10.433 3.827 -1.438 1.00 85.69 87 LEU A C 1
ATOM 679 O O . LEU A 1 87 ? -10.769 4.409 -0.407 1.00 85.69 87 LEU A O 1
ATOM 683 N N . GLU A 1 88 ? -11.243 3.704 -2.489 1.00 74.38 88 GLU A N 1
ATOM 684 C CA . GLU A 1 88 ? -12.596 4.253 -2.533 1.00 74.38 88 GLU A CA 1
ATOM 685 C C . GLU A 1 88 ? -13.512 3.496 -1.561 1.00 74.38 88 GLU A C 1
ATOM 687 O O . GLU A 1 88 ? -13.820 2.319 -1.744 1.00 74.38 88 GLU A O 1
ATOM 692 N N . GLY A 1 89 ? -13.937 4.183 -0.501 1.00 56.41 89 GLY A N 1
ATOM 693 C CA . GLY A 1 89 ? -14.986 3.733 0.405 1.00 56.41 89 GLY A CA 1
ATOM 694 C 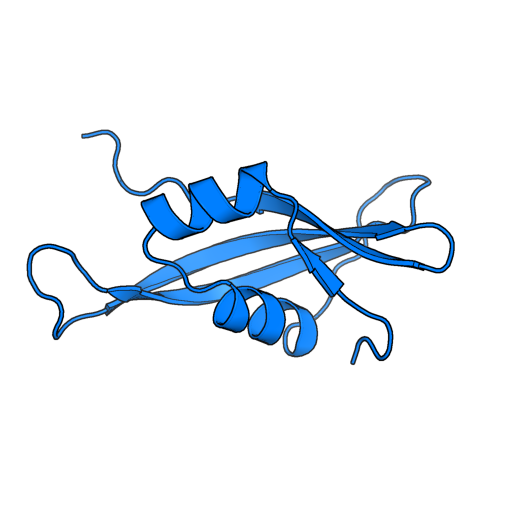C . GLY A 1 89 ? -16.181 4.671 0.289 1.00 56.41 89 GLY A C 1
ATOM 695 O O . GLY A 1 89 ? -16.075 5.818 0.702 1.00 56.41 89 GLY A O 1
ATOM 696 N N . PHE A 1 90 ? -17.285 4.156 -0.260 1.00 47.03 90 PHE A N 1
ATOM 697 C CA . PHE A 1 90 ? -18.615 4.777 -0.363 1.00 47.03 90 PHE A CA 1
ATOM 698 C C . PHE A 1 90 ? -18.684 6.120 -1.125 1.00 47.03 90 PHE A C 1
ATOM 700 O O . PHE A 1 90 ? -18.621 7.194 -0.538 1.00 47.03 90 PHE A O 1
ATOM 707 N N . SER A 1 91 ? -18.942 6.055 -2.439 1.00 35.78 91 SER A N 1
ATOM 708 C CA . SER A 1 91 ? -20.015 6.908 -2.975 1.00 35.78 91 SER A CA 1
ATOM 709 C C . SER A 1 91 ? -21.336 6.275 -2.537 1.00 35.78 91 SER A C 1
ATOM 711 O O . SER A 1 91 ? -21.484 5.057 -2.647 1.00 35.78 91 SER A O 1
ATOM 713 N N . GLU A 1 92 ? -22.202 7.101 -1.957 1.00 35.62 92 GLU A N 1
ATOM 714 C CA . GLU A 1 92 ? -23.535 6.767 -1.432 1.00 35.62 92 GLU A CA 1
ATOM 715 C C . GLU A 1 92 ? -24.417 5.960 -2.399 1.00 35.62 92 GLU A C 1
ATOM 717 O O . GLU A 1 92 ? -24.340 6.189 -3.630 1.00 35.62 92 GLU A O 1
#

pLDDT: mean 85.81, std 12.17, range [35.62, 96.25]

Sequence (92 aa):
MLQEPLRITADLRESLKQALILEEDVLTLVQAAPREPMAGPNRDFKVRGALPVPRLMDPETAELRVLEVHVRPLGGEGWEIYAIDGLEGFSE

Foldseek 3Di:
DFPADEEEDPVVVVLCVVLQHDPVQVVVQVVPFDWAADPDDFRKTKGWDWDWHADPVHRVHTDTFIKIWIKTAPPPNGIYGDDIPRSDDDPD